Protein AF-A0A959T842-F1 (afdb_monomer)

Mean predicted aligned error: 9.47 Å

Structure (mmCIF, N/CA/C/O backbone):
data_AF-A0A959T842-F1
#
_entry.id   AF-A0A959T842-F1
#
loop_
_atom_site.group_PDB
_atom_site.id
_atom_site.type_symbol
_atom_site.label_atom_id
_atom_site.label_alt_id
_atom_site.label_comp_id
_atom_site.label_asym_id
_atom_site.label_entity_id
_atom_site.label_seq_id
_atom_site.pdbx_PDB_ins_code
_atom_site.Cartn_x
_atom_site.Cartn_y
_atom_site.Cartn_z
_atom_site.occupancy
_atom_site.B_iso_or_equiv
_atom_site.auth_seq_id
_atom_site.auth_comp_id
_atom_site.auth_asym_id
_atom_site.auth_atom_id
_atom_site.pdbx_PDB_model_num
ATOM 1 N N . MET A 1 1 ? -28.841 -1.715 37.391 1.00 63.56 1 MET A N 1
ATOM 2 C CA . MET A 1 1 ? -28.337 -0.793 36.347 1.00 63.56 1 MET A CA 1
ATOM 3 C C . MET A 1 1 ? -29.479 0.101 35.897 1.00 63.56 1 MET A C 1
ATOM 5 O O . MET A 1 1 ? -30.477 -0.417 35.410 1.00 63.56 1 MET A O 1
ATOM 9 N N . LYS A 1 2 ? -29.393 1.422 36.089 1.00 78.19 2 LYS A N 1
ATOM 10 C CA . LYS A 1 2 ? -30.364 2.331 35.458 1.00 78.19 2 LYS A CA 1
ATOM 11 C C . LYS A 1 2 ? -30.288 2.121 33.941 1.00 78.19 2 LYS A C 1
ATOM 13 O O . LYS A 1 2 ? -29.189 1.942 33.420 1.00 78.19 2 LYS A O 1
ATOM 18 N N . ARG A 1 3 ? -31.428 2.144 33.239 1.00 84.00 3 ARG A N 1
ATOM 19 C CA . ARG A 1 3 ? -31.499 1.920 31.775 1.00 84.00 3 ARG A CA 1
ATOM 20 C C . ARG A 1 3 ? -30.521 2.818 31.000 1.00 84.00 3 ARG A C 1
ATOM 22 O O . ARG A 1 3 ? -29.962 2.398 29.998 1.00 84.00 3 ARG A O 1
ATOM 29 N N . SER A 1 4 ? -30.232 4.001 31.544 1.00 87.50 4 SER A N 1
ATOM 30 C CA . SER A 1 4 ? -29.215 4.936 31.053 1.00 87.50 4 SER A CA 1
ATOM 31 C C . SER A 1 4 ? -27.803 4.337 30.946 1.00 87.50 4 SER A C 1
ATOM 33 O O . SER A 1 4 ? -27.138 4.572 29.945 1.00 87.50 4 SER A O 1
ATOM 35 N N . HIS A 1 5 ? -27.354 3.514 31.900 1.00 92.06 5 HIS A N 1
ATOM 36 C CA . HIS A 1 5 ? -26.031 2.884 31.808 1.00 92.06 5 HIS A CA 1
ATOM 37 C C . HIS A 1 5 ? -25.973 1.842 30.691 1.00 92.06 5 HIS A C 1
ATOM 39 O O . HIS A 1 5 ? -24.963 1.737 30.011 1.00 92.06 5 HIS A O 1
ATOM 45 N N . ILE A 1 6 ? -27.065 1.105 30.473 1.00 93.94 6 ILE A N 1
ATOM 46 C CA . ILE A 1 6 ? -27.153 0.120 29.386 1.00 93.94 6 ILE A CA 1
ATOM 47 C C . ILE A 1 6 ? -27.086 0.833 28.029 1.00 93.94 6 ILE A C 1
ATOM 49 O O . ILE A 1 6 ? -26.344 0.405 27.153 1.00 93.94 6 ILE A O 1
ATOM 53 N N . ILE A 1 7 ? -27.796 1.957 27.883 1.00 94.62 7 ILE A N 1
ATOM 54 C CA . ILE A 1 7 ? -27.765 2.780 26.665 1.00 94.62 7 ILE A CA 1
ATOM 55 C C . ILE A 1 7 ? -26.361 3.351 26.426 1.00 94.62 7 ILE A C 1
ATOM 57 O O . ILE A 1 7 ? -25.854 3.272 25.312 1.00 94.62 7 ILE A O 1
ATOM 61 N N . ALA A 1 8 ? -25.711 3.878 27.468 1.00 94.69 8 ALA A N 1
ATOM 62 C CA . ALA A 1 8 ? -24.351 4.404 27.363 1.00 94.69 8 ALA A CA 1
ATOM 63 C C . ALA A 1 8 ? -23.342 3.323 26.937 1.00 94.69 8 ALA A C 1
ATOM 65 O O . ALA A 1 8 ? -22.523 3.562 26.055 1.00 94.69 8 ALA A O 1
ATOM 66 N N . ILE A 1 9 ? -23.434 2.120 27.513 1.00 96.00 9 ILE A N 1
ATOM 67 C CA . ILE A 1 9 ? -22.569 0.989 27.151 1.00 96.00 9 ILE A CA 1
ATOM 68 C C . ILE A 1 9 ? -22.808 0.558 25.700 1.00 96.00 9 ILE A C 1
ATOM 70 O O . ILE A 1 9 ? -21.848 0.348 24.964 1.00 96.00 9 ILE A O 1
ATOM 74 N N . ALA A 1 10 ? -24.069 0.469 25.265 1.00 95.88 10 ALA A N 1
ATOM 75 C CA . ALA A 1 10 ? -24.396 0.114 23.886 1.00 95.88 10 ALA A CA 1
ATOM 76 C C . ALA A 1 10 ? -23.820 1.128 22.883 1.00 95.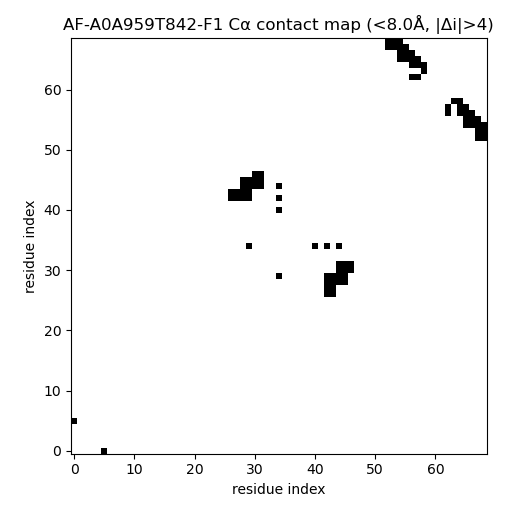88 10 ALA A C 1
ATOM 78 O O . ALA A 1 10 ? -23.274 0.741 21.855 1.00 95.88 10 ALA A O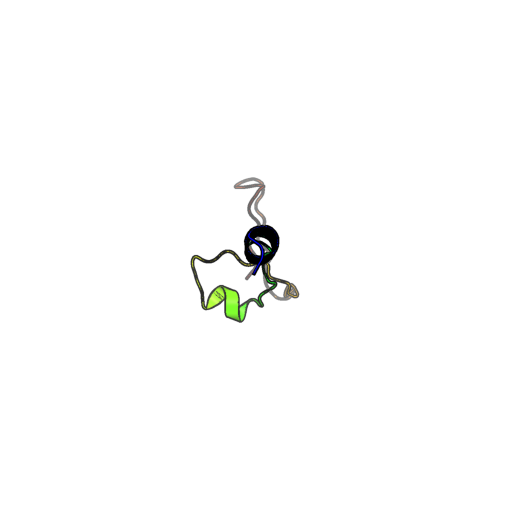 1
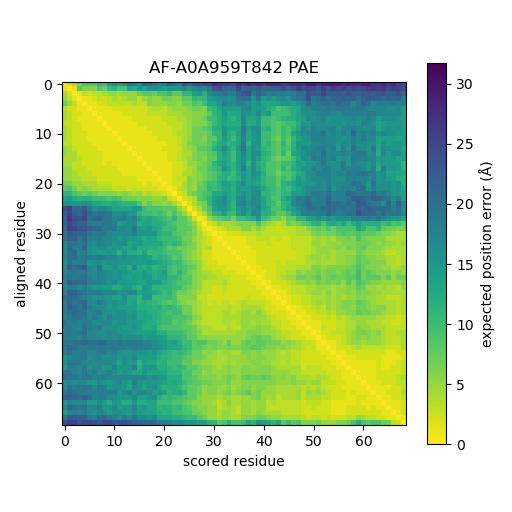ATOM 79 N N . LEU A 1 11 ? -23.882 2.420 23.206 1.00 96.50 11 LEU A N 1
ATOM 80 C CA . LEU A 1 11 ? -23.366 3.484 22.348 1.00 96.50 11 LEU A CA 1
ATOM 81 C C . LEU A 1 11 ? -21.834 3.435 22.230 1.00 96.50 11 LEU A C 1
ATOM 83 O O . LEU A 1 11 ? -21.298 3.578 21.133 1.00 96.50 11 LEU A O 1
ATOM 87 N N . ILE A 1 12 ? -21.135 3.146 23.333 1.00 97.00 12 ILE A N 1
ATOM 88 C CA . ILE A 1 12 ? -19.682 2.917 23.328 1.00 97.00 12 ILE A CA 1
ATOM 89 C C . ILE A 1 12 ? -19.328 1.696 22.470 1.00 97.00 12 ILE A C 1
ATOM 91 O O . ILE A 1 12 ? -18.401 1.766 21.669 1.00 97.00 12 ILE A O 1
ATOM 95 N N . ALA A 1 13 ? -20.077 0.596 22.588 1.00 96.88 13 ALA A N 1
ATOM 96 C CA . ALA A 1 13 ? -19.834 -0.604 21.790 1.00 96.88 13 ALA A CA 1
ATOM 97 C C . ALA A 1 13 ? -19.975 -0.335 20.281 1.00 96.88 13 ALA A C 1
ATOM 99 O O . ALA A 1 13 ? -19.125 -0.762 19.501 1.00 96.88 13 ALA A O 1
ATOM 100 N N . VAL A 1 14 ? -20.998 0.425 19.875 1.00 97.00 14 VAL A N 1
ATOM 101 C CA . VAL A 1 14 ? -21.188 0.843 18.475 1.00 97.00 14 VAL A CA 1
ATOM 102 C C . VAL A 1 14 ? -20.032 1.724 17.999 1.00 97.00 14 VAL A C 1
ATOM 104 O O . VAL A 1 14 ? -19.516 1.512 16.904 1.00 97.00 14 VAL A O 1
ATOM 107 N N . ALA A 1 15 ? -19.585 2.677 18.820 1.00 96.31 15 ALA A N 1
ATOM 108 C CA . ALA A 1 15 ? -18.457 3.540 18.477 1.00 96.31 15 ALA A CA 1
ATOM 109 C C . ALA A 1 15 ? -17.153 2.744 18.291 1.00 96.31 15 ALA A C 1
ATOM 111 O O . ALA A 1 15 ? -16.428 2.973 17.327 1.00 96.31 15 ALA A O 1
ATOM 112 N N . ILE A 1 16 ? -16.879 1.770 19.167 1.00 95.62 16 ILE A N 1
ATOM 113 C CA . ILE A 1 16 ? -15.712 0.885 19.040 1.00 95.62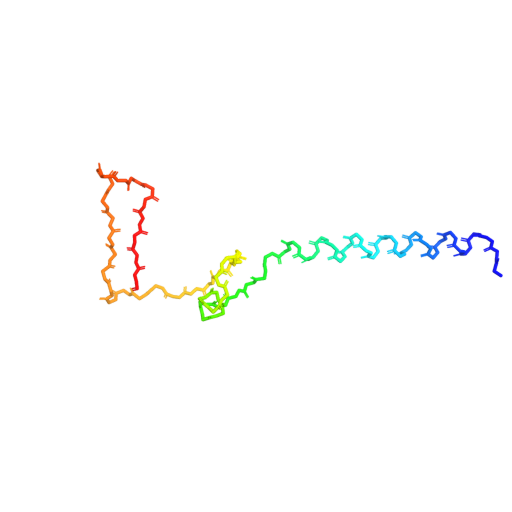 16 ILE A CA 1
ATOM 114 C C . ILE A 1 16 ? -15.802 0.056 17.755 1.00 95.62 16 ILE A C 1
ATOM 116 O O . ILE A 1 16 ? -14.824 -0.022 17.019 1.00 95.62 16 ILE A O 1
ATOM 120 N N . ALA A 1 17 ? -16.968 -0.522 17.455 1.00 93.31 17 ALA A N 1
ATOM 121 C CA . ALA A 1 17 ? -17.166 -1.298 16.232 1.00 93.31 17 ALA A CA 1
ATOM 122 C C . ALA A 1 17 ? -16.918 -0.453 14.969 1.00 93.31 17 ALA A C 1
ATOM 124 O O . ALA A 1 17 ? -16.228 -0.904 14.055 1.00 93.31 17 ALA A O 1
ATOM 125 N N . ALA A 1 18 ? -17.410 0.790 14.949 1.00 92.75 18 ALA A N 1
ATOM 126 C CA . ALA A 1 18 ? -17.162 1.724 13.853 1.00 92.75 18 ALA A CA 1
ATOM 127 C C . ALA A 1 18 ? -15.663 2.039 13.696 1.00 92.75 18 ALA A C 1
ATOM 129 O O . ALA A 1 18 ? -15.134 1.955 12.588 1.00 92.75 18 ALA A O 1
ATOM 130 N N . LEU A 1 19 ? -14.952 2.318 14.795 1.00 89.94 19 LEU A N 1
ATOM 131 C CA . LEU A 1 19 ? -13.509 2.581 14.763 1.00 89.94 19 LEU A CA 1
ATOM 132 C C . LEU A 1 19 ? -12.715 1.380 14.238 1.00 89.94 19 LEU A C 1
ATOM 134 O O . LEU A 1 19 ? -11.884 1.541 13.348 1.00 89.94 19 LEU A O 1
ATOM 138 N N . VAL A 1 20 ? -12.996 0.172 14.731 1.00 87.25 20 VAL A N 1
ATOM 139 C CA . VAL A 1 20 ? -12.315 -1.047 14.267 1.00 87.25 20 VAL A CA 1
ATOM 140 C C . VAL A 1 20 ? -12.566 -1.284 12.778 1.00 87.25 20 VAL A C 1
ATOM 142 O O . VAL A 1 20 ? -11.622 -1.580 12.053 1.00 87.25 20 VAL A O 1
ATOM 145 N N . SER A 1 21 ? -13.800 -1.085 12.300 1.00 82.38 21 SER A N 1
ATOM 146 C CA . SER A 1 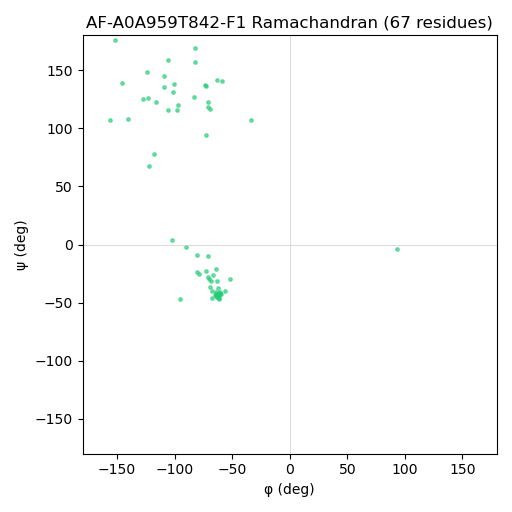21 ? -14.106 -1.226 10.870 1.00 82.38 21 SER A CA 1
ATOM 147 C C . SER A 1 21 ? -13.336 -0.228 9.999 1.00 82.38 21 SER A C 1
ATOM 149 O O . SER A 1 21 ? -12.851 -0.602 8.938 1.00 82.38 21 SER A O 1
ATOM 151 N N . SER A 1 22 ? -13.141 1.007 10.479 1.00 80.75 22 SER A N 1
ATOM 152 C CA . SER A 1 22 ? -12.372 2.024 9.751 1.00 80.75 22 SER A CA 1
ATOM 153 C C . SER A 1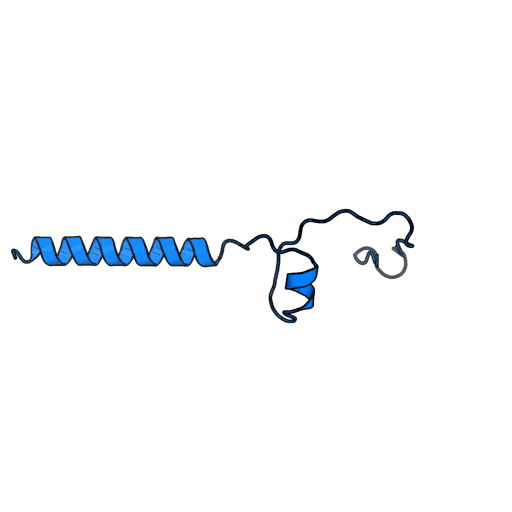 22 ? -10.874 1.724 9.687 1.00 80.75 22 SER A C 1
ATOM 155 O O . SER A 1 22 ? -10.215 2.096 8.724 1.00 80.75 22 SER A O 1
ATOM 157 N N . LEU A 1 23 ? -10.331 1.033 10.693 1.00 72.44 23 LEU A N 1
ATOM 158 C CA . LEU A 1 23 ? -8.924 0.629 10.715 1.00 72.44 23 LEU A CA 1
ATOM 159 C C . LEU A 1 23 ? -8.655 -0.596 9.838 1.00 72.44 23 LEU A C 1
ATOM 161 O O . LEU A 1 23 ? -7.535 -0.765 9.375 1.00 72.44 23 LEU A O 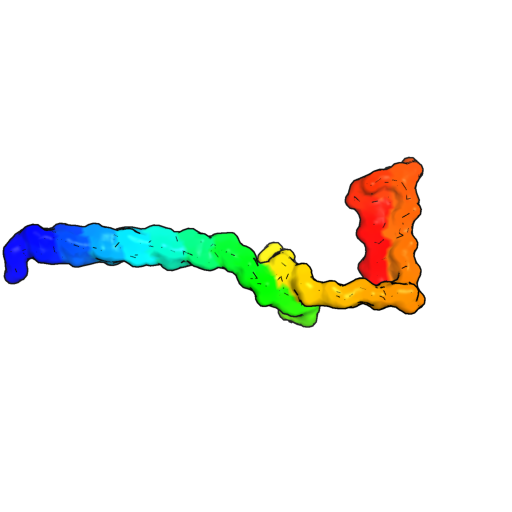1
ATOM 165 N N . TYR A 1 24 ? -9.662 -1.437 9.600 1.00 67.12 24 TYR A N 1
ATOM 166 C CA . TYR A 1 24 ? -9.518 -2.630 8.764 1.00 67.12 24 TYR A CA 1
ATOM 167 C C . TYR A 1 24 ? -9.368 -2.296 7.273 1.00 67.12 24 TYR A C 1
ATOM 169 O O . TYR A 1 24 ? -8.720 -3.034 6.542 1.00 67.12 24 TYR A O 1
ATOM 177 N N . ASP A 1 25 ? -9.929 -1.164 6.841 1.00 62.84 25 ASP A N 1
ATOM 178 C CA . ASP A 1 25 ? -9.782 -0.637 5.476 1.00 62.84 25 ASP A CA 1
ATOM 179 C C . ASP A 1 25 ? -8.449 0.107 5.265 1.00 62.84 25 ASP A C 1
ATOM 181 O O . ASP A 1 25 ? -8.079 0.453 4.146 1.00 62.84 25 ASP A O 1
ATOM 185 N N . SER A 1 26 ? -7.687 0.353 6.340 1.00 58.56 26 SER A N 1
ATOM 186 C CA . SER A 1 26 ? -6.346 0.921 6.230 1.00 58.56 26 SER A CA 1
ATOM 187 C C . SER A 1 26 ? -5.404 -0.149 5.685 1.00 58.56 26 SER A C 1
ATOM 189 O O . SER A 1 26 ? -4.854 -0.942 6.450 1.00 58.56 26 SER A O 1
ATOM 191 N N . SER A 1 27 ? -5.215 -0.147 4.364 1.00 58.81 27 SER A N 1
ATOM 192 C CA . SER A 1 27 ? -4.224 -0.932 3.621 1.00 58.81 27 SER A CA 1
ATOM 193 C C . SER A 1 27 ? -2.944 -1.111 4.444 1.00 58.81 27 SER A C 1
ATOM 195 O O . SER A 1 27 ? -2.188 -0.159 4.672 1.00 58.81 27 SER A O 1
ATOM 197 N N . THR A 1 28 ? -2.728 -2.319 4.956 1.00 66.75 28 THR A N 1
ATOM 198 C CA . THR A 1 28 ? -1.506 -2.628 5.696 1.00 66.75 28 THR A CA 1
ATOM 199 C C . THR A 1 28 ? -0.363 -2.705 4.692 1.00 66.75 28 THR A C 1
ATOM 201 O O . THR A 1 28 ? -0.527 -3.252 3.601 1.00 66.75 28 THR A O 1
ATOM 204 N N . TYR A 1 29 ? 0.779 -2.114 5.040 1.00 71.94 29 TYR A N 1
ATOM 205 C CA . TYR A 1 29 ? 1.978 -2.239 4.225 1.00 71.94 29 TYR A CA 1
ATOM 206 C C . TYR A 1 29 ? 2.487 -3.676 4.322 1.00 71.94 29 TYR A C 1
ATOM 208 O O . TYR A 1 29 ? 2.846 -4.115 5.413 1.00 71.94 29 TYR A O 1
ATOM 216 N N . ALA A 1 30 ? 2.499 -4.381 3.198 1.00 79.19 30 ALA A N 1
ATOM 217 C CA . ALA A 1 30 ? 3.067 -5.718 3.080 1.00 79.19 30 ALA A CA 1
ATOM 218 C C . ALA A 1 30 ? 4.399 -5.646 2.327 1.00 79.19 30 ALA A C 1
ATOM 220 O O . ALA A 1 30 ? 4.665 -4.689 1.590 1.00 79.19 30 ALA A O 1
ATOM 221 N N . ASP A 1 31 ? 5.252 -6.648 2.503 1.00 86.25 31 ASP A N 1
ATOM 222 C CA . ASP A 1 31 ? 6.392 -6.831 1.612 1.00 86.25 31 ASP A CA 1
ATOM 223 C C . ASP A 1 31 ? 5.975 -7.575 0.328 1.00 86.25 31 ASP A C 1
ATOM 225 O O . ASP A 1 31 ? 4.854 -8.070 0.180 1.00 86.25 31 ASP A O 1
ATOM 229 N N . LEU A 1 32 ? 6.878 -7.594 -0.656 1.00 86.19 32 LEU A N 1
ATOM 230 C CA . LEU A 1 32 ? 6.640 -8.268 -1.934 1.00 86.19 32 LEU A CA 1
ATOM 231 C C . LEU A 1 32 ? 6.456 -9.784 -1.763 1.00 86.19 32 LEU A C 1
ATOM 233 O O . LEU A 1 32 ? 5.707 -10.380 -2.531 1.00 86.19 32 LEU A O 1
ATOM 237 N N . GLU A 1 33 ? 7.109 -10.404 -0.777 1.00 87.88 33 GLU A N 1
ATOM 238 C CA . GLU A 1 33 ? 7.015 -11.848 -0.538 1.00 87.88 33 GLU A CA 1
ATOM 239 C C . GLU A 1 33 ? 5.605 -12.234 -0.068 1.00 87.88 33 GLU A C 1
ATOM 241 O O . GLU A 1 33 ? 4.990 -13.143 -0.629 1.00 87.88 33 GLU A O 1
ATOM 246 N N . GLU A 1 34 ? 5.045 -11.487 0.886 1.00 86.25 34 GLU A N 1
ATOM 247 C CA . GLU A 1 34 ? 3.680 -11.673 1.377 1.00 86.25 34 GLU A CA 1
ATOM 248 C C . GLU A 1 34 ? 2.632 -11.412 0.287 1.00 86.25 34 GLU A C 1
ATOM 250 O O . GLU A 1 34 ? 1.686 -12.194 0.137 1.00 86.25 34 GLU A O 1
ATOM 255 N N . ALA A 1 35 ? 2.813 -10.354 -0.510 1.00 89.06 35 ALA A N 1
ATOM 256 C CA . ALA A 1 35 ? 1.900 -10.024 -1.602 1.00 89.06 35 ALA A CA 1
ATOM 257 C C . ALA A 1 35 ? 1.891 -11.106 -2.698 1.00 89.06 35 ALA A C 1
ATOM 259 O O . ALA A 1 35 ? 0.828 -11.482 -3.196 1.00 89.06 35 ALA A O 1
ATOM 260 N N . LEU A 1 36 ? 3.062 -11.652 -3.044 1.00 87.56 36 LEU A N 1
ATOM 261 C CA . LEU A 1 36 ? 3.188 -12.741 -4.019 1.00 87.56 36 LEU A CA 1
ATOM 262 C C . LEU A 1 36 ? 2.602 -14.062 -3.498 1.00 87.56 36 LEU A C 1
ATOM 264 O O . LEU A 1 36 ? 2.075 -14.849 -4.286 1.00 87.56 36 LEU A O 1
ATOM 268 N N . ALA A 1 37 ? 2.662 -14.303 -2.186 1.00 92.50 37 ALA A N 1
ATOM 269 C CA . ALA A 1 37 ? 2.101 -15.499 -1.561 1.00 92.50 37 ALA A CA 1
ATOM 270 C C . ALA A 1 37 ? 0.561 -15.501 -1.498 1.00 92.50 37 ALA A C 1
ATOM 272 O O . ALA A 1 37 ? -0.040 -16.574 -1.416 1.00 92.50 37 ALA A O 1
ATOM 273 N N . ASN A 1 38 ? -0.084 -14.330 -1.557 1.00 89.56 38 ASN A N 1
ATOM 274 C CA . ASN A 1 38 ? -1.531 -14.166 -1.380 1.00 89.56 38 ASN A CA 1
ATOM 275 C C . ASN A 1 38 ? -2.194 -13.497 -2.602 1.00 89.56 38 ASN A C 1
ATOM 277 O O . ASN A 1 38 ? -2.689 -12.368 -2.513 1.00 89.56 38 ASN A O 1
ATOM 281 N N . PRO A 1 39 ? -2.236 -14.178 -3.762 1.00 87.94 39 PRO A N 1
ATOM 282 C CA . PRO A 1 39 ? -2.834 -13.616 -4.966 1.00 87.94 39 PRO A CA 1
ATOM 283 C C . PRO A 1 39 ? -4.335 -13.348 -4.779 1.00 87.94 39 PRO A C 1
ATOM 285 O O . PRO A 1 39 ? -5.058 -14.149 -4.188 1.00 87.94 39 PRO A O 1
ATOM 288 N N . GLY A 1 40 ? -4.819 -12.238 -5.340 1.00 87.50 40 GLY A N 1
ATOM 289 C CA . GLY A 1 40 ? -6.228 -11.824 -5.260 1.00 87.50 40 GLY A CA 1
ATOM 290 C C . GLY A 1 40 ? -6.553 -10.876 -4.102 1.00 87.50 40 GLY A C 1
ATOM 291 O O . GLY A 1 40 ? -7.675 -10.377 -4.039 1.00 87.50 40 GLY A O 1
ATOM 292 N N . THR A 1 41 ? -5.578 -10.586 -3.240 1.00 86.06 41 THR A N 1
ATOM 293 C CA . THR A 1 41 ? -5.663 -9.537 -2.220 1.00 86.06 41 THR A CA 1
ATOM 294 C C . THR A 1 41 ? -4.912 -8.295 -2.696 1.00 86.06 41 THR A C 1
ATOM 296 O O . THR A 1 41 ? -3.833 -8.395 -3.282 1.00 86.06 41 THR A O 1
ATOM 299 N N . GLU A 1 42 ? -5.486 -7.116 -2.463 1.00 86.38 42 GLU A N 1
ATOM 300 C CA . GLU A 1 42 ? -4.827 -5.846 -2.760 1.00 86.38 42 GLU A CA 1
ATOM 301 C C . GLU A 1 42 ? -3.890 -5.461 -1.610 1.00 86.38 42 GLU A C 1
ATOM 303 O O . GLU A 1 42 ? -4.300 -5.413 -0.450 1.00 86.38 42 GLU A O 1
ATOM 308 N N . TYR A 1 43 ? -2.629 -5.185 -1.941 1.00 86.19 43 TYR A N 1
ATOM 309 C CA . TYR A 1 43 ? -1.597 -4.798 -0.984 1.00 86.19 43 TYR A CA 1
ATOM 310 C C . TYR A 1 43 ? -0.975 -3.460 -1.371 1.00 86.19 43 TYR A C 1
ATOM 312 O O . TYR A 1 43 ? -0.815 -3.136 -2.550 1.00 86.19 43 TYR A O 1
ATOM 320 N N . HIS A 1 44 ? -0.552 -2.696 -0.368 1.00 88.06 44 HIS A N 1
ATOM 321 C CA . HIS A 1 44 ? 0.397 -1.608 -0.567 1.00 88.06 44 HIS A CA 1
ATOM 322 C C . HIS A 1 44 ? 1.785 -2.110 -0.196 1.00 88.06 44 HIS A C 1
ATOM 324 O O . HIS A 1 44 ? 2.038 -2.449 0.955 1.00 88.06 44 HIS A O 1
ATOM 330 N N . VAL A 1 45 ? 2.679 -2.171 -1.181 1.00 87.12 45 VAL A N 1
ATOM 331 C CA . VAL A 1 45 ? 4.052 -2.648 -0.990 1.00 87.12 45 VAL A CA 1
ATOM 332 C C . VAL A 1 45 ? 5.044 -1.498 -1.097 1.00 87.12 45 VAL A C 1
ATOM 334 O O . VAL A 1 45 ? 4.860 -0.566 -1.881 1.00 87.12 45 VAL A O 1
ATOM 337 N N . VAL A 1 46 ? 6.116 -1.563 -0.310 1.00 85.62 46 VAL A N 1
ATOM 338 C CA . VAL A 1 46 ? 7.259 -0.645 -0.406 1.00 85.62 46 VAL A CA 1
ATOM 339 C C . VAL A 1 46 ? 8.511 -1.481 -0.623 1.00 85.62 46 VAL A C 1
ATOM 341 O O . VAL A 1 46 ? 8.797 -2.392 0.148 1.00 85.62 46 VAL A O 1
ATOM 344 N N . GLY A 1 47 ? 9.268 -1.167 -1.670 1.00 85.94 47 GLY A N 1
ATOM 345 C CA . GLY A 1 47 ? 10.474 -1.901 -2.035 1.00 85.94 47 GLY A CA 1
ATOM 346 C C . GLY A 1 47 ? 11.490 -1.022 -2.753 1.00 85.94 47 GLY A C 1
ATOM 347 O O . GLY A 1 47 ? 11.242 0.152 -3.033 1.00 85.94 47 GLY A O 1
ATOM 348 N N . THR A 1 48 ? 12.652 -1.601 -3.044 1.00 89.12 48 THR A N 1
ATOM 349 C CA . THR A 1 48 ? 13.692 -0.951 -3.849 1.00 89.12 48 THR A CA 1
ATOM 350 C C . THR A 1 48 ? 13.644 -1.512 -5.262 1.00 89.12 48 THR A C 1
ATOM 352 O O . THR A 1 48 ? 13.637 -2.726 -5.431 1.00 89.12 48 THR A O 1
ATOM 355 N N . LEU A 1 49 ? 13.638 -0.637 -6.268 1.00 89.50 49 LEU A N 1
ATOM 356 C CA . LEU A 1 49 ? 13.735 -1.047 -7.667 1.00 89.50 49 LEU A CA 1
ATOM 357 C C . LEU A 1 49 ? 15.151 -1.549 -7.978 1.00 89.50 49 LEU A C 1
ATOM 359 O O . LEU A 1 49 ? 16.117 -0.790 -7.829 1.00 89.50 49 LEU A O 1
ATOM 363 N N . ASP A 1 50 ? 15.264 -2.791 -8.445 1.00 91.19 50 ASP A N 1
ATOM 364 C CA . ASP A 1 50 ? 16.511 -3.319 -8.991 1.00 91.19 50 ASP A CA 1
ATOM 365 C C . ASP A 1 50 ? 16.806 -2.656 -10.345 1.00 91.19 50 ASP A C 1
ATOM 367 O O . ASP A 1 50 ? 16.035 -2.753 -11.294 1.00 91.19 50 ASP A O 1
ATOM 371 N N . ARG A 1 51 ? 17.932 -1.942 -10.426 1.00 90.12 51 ARG A N 1
ATOM 372 C CA . ARG A 1 51 ? 18.365 -1.232 -11.641 1.00 90.12 51 ARG A CA 1
ATOM 373 C C . ARG A 1 51 ? 19.241 -2.082 -12.559 1.00 90.12 51 ARG A C 1
ATOM 375 O O . ARG A 1 51 ? 19.698 -1.577 -13.581 1.00 90.12 51 ARG A O 1
ATOM 382 N N . SER A 1 52 ? 19.549 -3.314 -12.162 1.00 93.19 52 SER A N 1
ATOM 383 C CA . SER A 1 52 ? 20.263 -4.269 -13.007 1.00 93.19 52 SER A CA 1
ATOM 384 C C . SER A 1 52 ? 19.335 -4.962 -14.010 1.00 93.19 52 SER A C 1
ATOM 386 O O . SER A 1 52 ? 19.804 -5.395 -15.063 1.00 93.19 52 SER A O 1
ATOM 388 N N . ALA A 1 53 ? 18.035 -5.013 -13.710 1.00 89.75 53 ALA A N 1
ATOM 389 C CA . ALA A 1 53 ? 16.992 -5.523 -14.588 1.00 89.75 53 ALA A CA 1
ATOM 390 C C . ALA A 1 53 ? 16.530 -4.473 -15.617 1.00 89.75 53 ALA A C 1
ATOM 392 O O . ALA A 1 53 ? 16.683 -3.262 -15.429 1.00 89.75 53 ALA A O 1
ATOM 393 N N . GLU A 1 54 ? 15.964 -4.949 -16.726 1.00 93.31 54 GLU A N 1
ATOM 394 C CA . GLU A 1 54 ? 15.398 -4.091 -17.767 1.00 93.31 54 GLU A CA 1
ATOM 395 C C . GLU A 1 54 ? 14.066 -3.478 -17.310 1.00 93.31 54 GLU A C 1
ATOM 397 O O . GLU A 1 54 ? 13.216 -4.155 -16.735 1.00 93.31 54 GLU A O 1
ATOM 402 N N . ILE A 1 55 ? 13.877 -2.188 -17.601 1.00 94.44 55 ILE A N 1
ATOM 403 C CA . ILE A 1 55 ? 12.597 -1.496 -17.434 1.00 94.44 55 ILE A CA 1
ATOM 404 C C . ILE A 1 55 ? 12.012 -1.292 -18.828 1.00 94.44 55 ILE A C 1
ATOM 406 O O . ILE A 1 55 ? 12.578 -0.550 -19.635 1.00 94.44 55 ILE A O 1
ATOM 410 N N . VAL A 1 56 ? 10.875 -1.924 -19.106 1.00 94.88 56 VAL A N 1
ATOM 411 C CA . VAL A 1 56 ? 10.218 -1.869 -20.415 1.00 94.88 56 VAL A CA 1
ATOM 412 C C . VAL A 1 56 ? 9.124 -0.803 -20.390 1.00 94.88 56 VAL A C 1
ATOM 414 O O . VAL A 1 56 ? 8.176 -0.873 -19.606 1.00 94.88 56 VAL A O 1
ATOM 417 N N . TYR A 1 57 ? 9.250 0.195 -21.270 1.00 95.56 57 TYR A N 1
ATOM 418 C CA . TYR A 1 57 ? 8.254 1.252 -21.459 1.00 95.56 57 TYR A CA 1
ATOM 419 C C . TYR A 1 57 ? 8.096 1.592 -22.946 1.00 95.56 57 TYR A C 1
ATOM 421 O O . TYR A 1 57 ? 8.958 2.229 -23.552 1.00 95.56 57 TYR A O 1
ATOM 429 N N . GLU A 1 58 ? 6.966 1.187 -23.533 1.00 96.31 58 GLU A 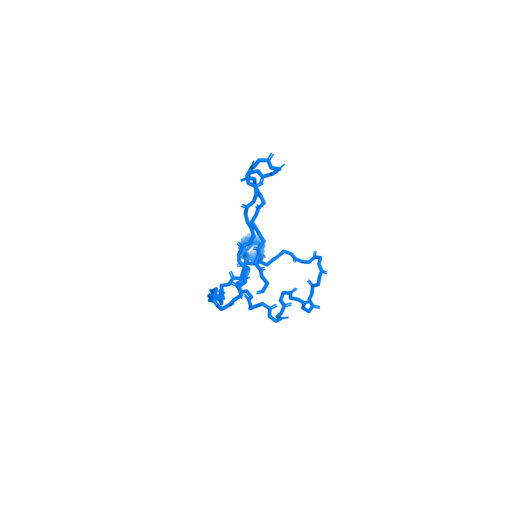N 1
ATOM 430 C CA . GLU A 1 58 ? 6.635 1.399 -24.948 1.00 96.31 58 GLU A CA 1
ATOM 431 C C . GLU A 1 58 ? 5.366 2.265 -25.087 1.00 96.31 58 GLU A C 1
ATOM 433 O O . GLU A 1 58 ? 4.278 1.755 -25.382 1.00 96.31 58 GLU A O 1
ATOM 438 N N . PRO A 1 59 ? 5.465 3.598 -24.912 1.00 96.38 59 PRO A N 1
ATOM 439 C CA . PRO A 1 59 ? 4.298 4.484 -24.875 1.00 96.38 59 PRO A CA 1
ATOM 440 C C . PRO A 1 59 ? 3.505 4.535 -26.183 1.00 96.38 59 PRO A C 1
ATOM 442 O O . PRO A 1 59 ? 2.330 4.891 -26.175 1.00 96.38 59 PRO A O 1
ATOM 445 N N . SER A 1 60 ? 4.129 4.171 -27.308 1.00 97.38 60 SER A N 1
ATOM 446 C CA . SER A 1 60 ? 3.455 4.033 -28.602 1.00 97.38 60 SER A CA 1
ATOM 447 C C . SER A 1 60 ? 2.450 2.878 -28.630 1.00 97.38 60 SER A C 1
ATOM 449 O O . SER A 1 60 ? 1.501 2.925 -29.409 1.00 97.38 60 SER A O 1
ATOM 451 N N . ARG A 1 61 ? 2.642 1.852 -27.791 1.00 97.12 61 ARG A N 1
ATOM 452 C CA . ARG A 1 61 ? 1.715 0.725 -27.632 1.00 97.12 61 ARG A CA 1
ATOM 453 C C . ARG A 1 61 ? 0.767 0.944 -26.464 1.00 97.12 61 ARG A C 1
ATOM 455 O O . ARG A 1 61 ? -0.432 0.730 -26.617 1.00 97.12 61 ARG A O 1
ATOM 462 N N . ASN A 1 62 ? 1.293 1.351 -25.310 1.00 97.00 62 ASN A N 1
ATOM 463 C CA . ASN A 1 62 ? 0.498 1.655 -24.126 1.00 97.00 62 ASN A CA 1
ATOM 464 C C . ASN A 1 62 ? 1.253 2.619 -23.201 1.00 97.00 62 ASN A C 1
ATOM 466 O O . ASN A 1 62 ? 2.188 2.230 -22.510 1.00 97.00 62 ASN A O 1
ATOM 470 N N . ALA A 1 63 ? 0.814 3.876 -23.152 1.00 96.31 63 ALA A N 1
ATOM 471 C CA . ALA A 1 63 ? 1.415 4.901 -22.300 1.00 96.31 63 ALA A CA 1
ATOM 472 C C . ALA A 1 63 ? 1.144 4.710 -20.794 1.00 96.31 63 ALA A C 1
ATOM 474 O O . ALA A 1 63 ? 1.740 5.408 -19.979 1.00 96.31 63 ALA A O 1
ATOM 475 N N . SER A 1 64 ? 0.249 3.794 -20.413 1.00 97.06 64 SER A N 1
ATOM 476 C CA . SER A 1 64 ? -0.103 3.502 -19.017 1.00 97.06 64 SER A CA 1
ATOM 477 C C . SER A 1 64 ? 0.545 2.226 -18.476 1.00 97.06 64 SER A C 1
ATOM 479 O O . SER A 1 64 ? 0.244 1.839 -17.350 1.00 97.06 64 SER A O 1
ATOM 481 N N . LEU A 1 65 ? 1.402 1.563 -19.258 1.00 95.56 65 LEU A N 1
ATOM 482 C CA . LEU A 1 65 ? 2.057 0.319 -18.869 1.00 95.56 65 LEU A CA 1
ATOM 483 C C . LEU A 1 65 ? 3.569 0.515 -18.785 1.00 95.56 65 LEU A C 1
ATOM 485 O O . LEU A 1 65 ? 4.212 0.860 -19.774 1.00 95.56 65 LEU A O 1
ATOM 489 N N . THR A 1 66 ? 4.112 0.232 -17.608 1.00 95.00 66 THR A N 1
ATOM 490 C CA . THR A 1 66 ? 5.548 0.132 -17.358 1.00 95.00 66 THR A CA 1
ATOM 491 C C . THR A 1 66 ? 5.791 -1.210 -16.694 1.00 95.00 66 THR A C 1
ATOM 493 O O . THR A 1 66 ? 5.180 -1.497 -15.666 1.00 95.00 66 THR A O 1
ATOM 496 N N . GLU A 1 67 ? 6.672 -2.018 -17.272 1.00 93.19 67 GLU A N 1
ATOM 497 C CA . GLU A 1 67 ? 7.022 -3.333 -16.741 1.00 93.19 67 GLU A CA 1
ATOM 498 C C . GLU A 1 67 ? 8.446 -3.305 -16.180 1.00 93.19 67 GLU A C 1
ATOM 500 O O . GLU A 1 67 ? 9.365 -2.744 -16.779 1.00 93.19 67 GLU A O 1
ATOM 505 N N . PHE A 1 68 ? 8.615 -3.898 -15.002 1.00 90.38 68 PHE A N 1
ATOM 506 C CA . PHE A 1 68 ? 9.890 -4.133 -14.332 1.00 90.38 68 PHE A CA 1
ATOM 507 C C . PHE A 1 68 ? 9.760 -5.459 -13.572 1.00 90.38 68 PHE A C 1
ATOM 509 O O . PHE A 1 68 ? 8.689 -5.749 -13.035 1.00 90.38 68 PHE A O 1
ATOM 516 N N . THR A 1 69 ? 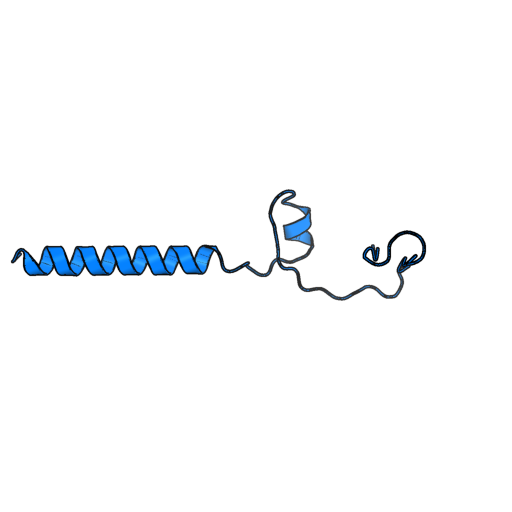10.800 -6.293 -13.596 1.00 77.56 69 THR A N 1
ATOM 517 C CA . THR A 1 69 ? 10.822 -7.633 -12.974 1.00 77.56 69 THR A CA 1
ATOM 518 C C . THR A 1 69 ? 11.964 -7.734 -11.982 1.00 77.56 69 THR A C 1
ATOM 520 O O . THR A 1 69 ? 13.035 -7.162 -12.284 1.00 77.56 69 THR A O 1
#

Solvent-accessible surface area (backbone atoms only — not comparable to full-atom values): 4490 Å² total; per-residue (Å²): 128,63,70,65,58,56,52,54,50,51,52,51,52,52,53,51,52,53,53,54,57,60,56,71,70,51,75,58,79,38,48,68,68,61,50,69,74,42,78,94,62,92,70,44,67,75,83,81,85,70,82,90,46,70,74,50,70,51,58,93,83,39,74,88,51,73,49,72,114

pLDDT: mean 87.83, std 9.66, range [58.56, 97.38]

Secondary structure (DSSP, 8-state):
--HHHHHHHHHHHHHHHHHHHHHHTS--EE-HHHHHHSTTS--EE--PPPSSS-EE--TTT-TT--EE-

Foldseek 3Di:
DPVVVVVVVVVVVVVVVVVVVVVVPPADEDEPVVPVVDPPDDHHYDDDADPVWDWDADVVVPNPDIDGD

Radius of gyration: 22.8 Å; Cα contacts (8 Å, |Δi|>4): 43; chains: 1; bounding box: 52×20×65 Å

Sequence (69 aa):
MKRSHIIAIALIAVAIAALVSSLYDSSTYADLEEALANPGTEYHVVGTLDRSAEIVYEPSRNASLTEFT